Protein AF-X1P2R1-F1 (afdb_monomer_lite)

Foldseek 3Di:
DPDPPQQEAEDQPLLDDDDDDDDDDDPVVLVPDDPVVNVVCVVVVVVCVVVVVVVVVVVVVVVVVVCVVVVHYYHYDDPVRNVVSCVVCVCVLVVQCVVQVVVVHRSVVVSVVVVVVCVVPVD

pLDDT: mean 90.47, std 11.21, range [38.09, 98.56]

Structure (mmCIF, N/CA/C/O backbone):
data_AF-X1P2R1-F1
#
_entry.id   AF-X1P2R1-F1
#
loop_
_atom_site.group_PDB
_atom_site.id
_atom_site.type_symbol
_atom_site.label_atom_id
_atom_site.label_alt_id
_atom_site.label_comp_id
_atom_site.label_asym_id
_atom_site.label_entity_id
_atom_site.label_seq_id
_atom_site.pdbx_PDB_ins_code
_atom_site.Cartn_x
_atom_site.Cartn_y
_atom_site.Cartn_z
_atom_site.occupancy
_atom_site.B_iso_or_equiv
_atom_site.auth_seq_id
_atom_site.auth_comp_id
_atom_site.auth_asym_id
_atom_site.auth_atom_id
_atom_site.pdbx_PDB_model_num
ATOM 1 N N . MET A 1 1 ? -16.220 -27.074 29.303 1.00 38.09 1 MET A N 1
ATOM 2 C CA . MET A 1 1 ? -16.806 -26.327 28.172 1.00 38.09 1 MET A CA 1
ATOM 3 C C . MET A 1 1 ? -15.949 -25.095 27.956 1.00 38.09 1 MET A C 1
ATOM 5 O O . MET A 1 1 ? -16.052 -24.158 28.735 1.00 38.09 1 MET A O 1
ATOM 9 N N . GLY A 1 2 ? -15.012 -25.144 27.005 1.00 45.47 2 GLY A N 1
ATOM 10 C CA . GLY A 1 2 ? -14.298 -23.936 26.589 1.00 45.47 2 GLY A CA 1
ATOM 11 C C . GLY A 1 2 ? -15.300 -23.012 25.909 1.00 45.47 2 GLY A C 1
ATOM 12 O O . GLY A 1 2 ? -16.140 -23.507 25.157 1.00 45.47 2 GLY A O 1
ATOM 13 N N . ARG A 1 3 ? -15.266 -21.711 26.215 1.00 52.72 3 ARG A N 1
ATOM 14 C CA . ARG A 1 3 ? -16.037 -20.720 25.454 1.00 52.72 3 ARG A CA 1
ATOM 15 C C . ARG A 1 3 ? -15.769 -20.976 23.963 1.00 52.72 3 ARG A C 1
ATOM 17 O O . ARG A 1 3 ? -14.593 -21.156 23.630 1.00 52.72 3 ARG A O 1
ATOM 24 N N . PRO A 1 4 ? -16.791 -21.070 23.092 1.00 53.88 4 PRO A N 1
ATOM 25 C CA . PRO A 1 4 ? -16.530 -21.048 21.659 1.00 53.88 4 PRO A CA 1
ATOM 26 C C . PRO A 1 4 ? -15.667 -19.811 21.413 1.00 53.88 4 PRO A C 1
ATOM 28 O O . PRO A 1 4 ? -15.992 -18.742 21.920 1.00 53.88 4 PRO A O 1
ATOM 31 N N . ALA A 1 5 ? -14.499 -19.984 20.792 1.00 58.47 5 ALA A N 1
ATOM 32 C CA . ALA A 1 5 ? -13.627 -18.857 20.504 1.00 58.47 5 ALA A CA 1
ATOM 33 C C . ALA A 1 5 ? -14.436 -17.879 19.649 1.00 58.47 5 ALA A C 1
ATOM 35 O O . ALA A 1 5 ? -14.743 -18.190 18.500 1.00 58.47 5 ALA A O 1
ATOM 36 N N . GLU A 1 6 ? -14.851 -16.763 20.240 1.00 57.41 6 GLU A N 1
ATOM 37 C CA . GLU A 1 6 ? -15.492 -15.661 19.536 1.00 57.41 6 GLU A CA 1
ATOM 38 C C . GLU A 1 6 ? -14.466 -15.175 18.506 1.00 57.41 6 GLU A C 1
ATOM 40 O O . GLU A 1 6 ? -13.410 -14.641 18.852 1.00 57.41 6 GLU A O 1
ATOM 45 N N . ARG A 1 7 ? -14.704 -15.494 17.231 1.00 83.19 7 ARG A N 1
ATOM 46 C CA . ARG A 1 7 ? -13.813 -15.140 16.123 1.00 83.19 7 ARG A CA 1
ATOM 47 C C . ARG A 1 7 ? -14.128 -13.707 15.726 1.00 83.19 7 ARG A C 1
ATOM 49 O O . ARG A 1 7 ? -14.939 -13.458 14.839 1.00 83.19 7 ARG A O 1
ATOM 56 N N . ILE A 1 8 ? -13.518 -12.787 16.458 1.00 87.75 8 ILE A N 1
ATOM 57 C CA . ILE A 1 8 ? -13.700 -11.347 16.310 1.00 87.75 8 ILE A CA 1
ATOM 58 C C . ILE A 1 8 ? -12.527 -10.784 15.512 1.00 87.75 8 ILE A C 1
ATOM 60 O O . ILE A 1 8 ? -11.370 -11.103 15.786 1.00 87.75 8 ILE A O 1
ATOM 64 N N . THR A 1 9 ? -12.822 -9.929 14.538 1.00 90.62 9 THR A N 1
ATOM 65 C CA . THR A 1 9 ? -11.831 -9.102 13.840 1.00 90.62 9 THR A CA 1
ATOM 66 C C . THR A 1 9 ? -12.151 -7.634 14.088 1.00 90.62 9 THR A C 1
ATOM 68 O O . THR A 1 9 ? -13.291 -7.212 13.920 1.00 90.62 9 THR A O 1
ATOM 71 N N . THR A 1 10 ? -11.156 -6.848 14.490 1.00 91.38 10 THR A N 1
ATOM 72 C CA . THR A 1 10 ? -11.314 -5.395 14.607 1.00 91.38 10 THR A CA 1
ATOM 73 C C . THR A 1 10 ? -11.024 -4.757 13.262 1.00 91.38 10 THR A C 1
ATOM 75 O O . THR A 1 10 ? -9.945 -4.955 12.707 1.00 91.38 10 THR A O 1
ATOM 78 N N . ASN A 1 11 ? -11.970 -3.978 12.754 1.00 90.25 11 ASN A N 1
ATOM 79 C CA . ASN A 1 11 ? -11.759 -3.170 11.573 1.00 90.25 11 ASN A CA 1
ATOM 80 C C . ASN A 1 11 ? -11.034 -1.869 11.950 1.00 90.25 11 ASN A C 1
ATOM 82 O O . ASN A 1 11 ? -11.579 -1.047 12.687 1.00 90.25 11 ASN A O 1
ATOM 86 N N . CYS A 1 12 ? -9.797 -1.704 11.480 1.00 89.88 12 CYS A N 1
ATOM 87 C CA . CYS A 1 12 ? -8.899 -0.622 11.888 1.00 89.88 12 CYS A CA 1
ATOM 88 C C . CYS A 1 12 ? -8.264 0.141 10.715 1.00 89.88 12 CYS A C 1
ATOM 90 O O . CYS A 1 12 ? -7.122 0.593 10.823 1.00 89.88 12 CYS A O 1
ATOM 92 N N . TYR A 1 13 ? -8.995 0.322 9.607 1.00 84.56 13 TYR A N 1
ATOM 93 C CA . TYR A 1 13 ? -8.519 1.050 8.417 1.00 84.56 13 TYR A CA 1
ATOM 94 C C . TYR A 1 13 ? -7.865 2.413 8.724 1.00 84.56 13 TYR A C 1
ATOM 96 O O . TYR A 1 13 ? -6.979 2.841 7.995 1.00 84.56 13 TYR A O 1
ATOM 104 N N . GLN A 1 14 ? -8.243 3.074 9.823 1.00 82.06 14 GLN A N 1
ATOM 105 C CA . GLN A 1 14 ? -7.715 4.376 10.250 1.00 82.06 14 GLN A CA 1
ATOM 106 C C . GLN A 1 14 ? -6.226 4.358 10.630 1.00 82.06 14 GLN A C 1
ATOM 108 O O . GLN A 1 14 ? -5.589 5.407 10.617 1.00 82.06 14 GLN A O 1
ATOM 113 N N . ILE A 1 15 ? -5.681 3.193 10.991 1.00 85.75 15 ILE A N 1
ATOM 114 C CA . ILE A 1 15 ? -4.262 3.009 11.339 1.00 85.75 15 ILE A CA 1
ATOM 115 C C . ILE A 1 15 ? -3.577 1.969 10.443 1.00 85.75 15 ILE A C 1
ATOM 117 O O . ILE A 1 15 ? -2.526 1.430 10.794 1.00 85.75 15 ILE A O 1
ATOM 121 N N . GLY A 1 16 ? -4.214 1.626 9.320 1.00 71.62 16 GLY A N 1
ATOM 122 C CA . GLY A 1 16 ? -3.733 0.602 8.405 1.00 71.62 16 GLY A CA 1
ATOM 123 C C . GLY A 1 16 ? -2.368 0.950 7.815 1.00 71.62 16 GLY A C 1
ATOM 124 O O . GLY A 1 16 ? -2.039 2.113 7.583 1.00 71.62 16 GLY A O 1
ATOM 125 N N . TYR A 1 17 ? -1.572 -0.080 7.544 1.00 70.00 17 TYR A N 1
ATOM 126 C CA . TYR A 1 17 ? -0.346 0.068 6.772 1.00 70.00 17 TYR A CA 1
ATOM 127 C C . TYR A 1 17 ? -0.679 0.019 5.279 1.00 70.00 17 TYR A C 1
ATOM 129 O O . TYR A 1 17 ? -1.529 -0.756 4.843 1.00 70.00 17 TYR A O 1
ATOM 137 N N . THR A 1 18 ? 0.018 0.821 4.479 1.00 69.81 18 THR A N 1
ATOM 138 C CA . THR A 1 18 ? 0.041 0.645 3.024 1.00 69.81 18 THR A CA 1
ATOM 139 C C . THR A 1 18 ? 1.214 -0.263 2.670 1.00 69.81 18 THR A C 1
ATOM 141 O O . THR A 1 18 ? 2.327 -0.047 3.145 1.00 69.81 18 THR A O 1
ATOM 144 N N . THR A 1 19 ? 0.984 -1.280 1.840 1.00 76.12 19 THR A N 1
ATOM 145 C CA . THR A 1 19 ? 2.060 -2.079 1.236 1.00 76.12 19 THR A CA 1
ATOM 146 C C . THR A 1 19 ? 2.096 -1.834 -0.255 1.00 76.12 19 THR A C 1
ATOM 148 O O . THR A 1 19 ? 1.086 -1.988 -0.934 1.00 76.12 19 THR A O 1
ATOM 151 N N . ALA A 1 20 ? 3.276 -1.486 -0.764 1.00 82.56 20 ALA A N 1
ATOM 152 C CA . ALA A 1 20 ? 3.510 -1.410 -2.194 1.00 82.56 20 ALA A CA 1
ATOM 153 C C . ALA A 1 20 ? 3.711 -2.822 -2.755 1.00 82.56 20 ALA A C 1
ATOM 155 O O . ALA A 1 20 ? 4.634 -3.537 -2.355 1.00 82.56 20 ALA A O 1
ATOM 156 N N . MET A 1 21 ? 2.858 -3.211 -3.698 1.00 86.38 21 MET A N 1
ATOM 157 C CA . MET A 1 21 ? 3.071 -4.385 -4.538 1.00 86.38 21 MET A CA 1
ATOM 158 C C . MET A 1 21 ? 3.486 -3.928 -5.929 1.00 86.38 21 MET A C 1
ATOM 160 O O . MET A 1 21 ? 3.032 -2.895 -6.413 1.00 86.38 21 MET A O 1
ATOM 164 N N . TRP A 1 22 ? 4.365 -4.691 -6.566 1.00 88.31 22 TRP A N 1
ATOM 165 C CA . TRP A 1 22 ? 4.844 -4.389 -7.906 1.00 88.31 22 TRP A CA 1
ATOM 166 C C . TRP A 1 22 ? 4.869 -5.659 -8.746 1.00 88.31 22 TRP A C 1
ATOM 168 O O . TRP A 1 22 ? 5.185 -6.746 -8.260 1.00 88.31 22 TRP A O 1
ATOM 178 N N . VAL A 1 23 ? 4.548 -5.497 -10.025 1.00 90.69 23 VAL A N 1
ATOM 179 C CA . VAL A 1 23 ? 4.753 -6.512 -11.054 1.00 90.69 23 VAL A CA 1
ATOM 180 C C . VAL A 1 23 ? 5.907 -6.018 -11.906 1.00 90.69 23 VAL A C 1
ATOM 182 O O . VAL A 1 23 ? 5.854 -4.913 -12.438 1.00 90.69 23 VAL A O 1
ATOM 185 N N . GLY A 1 24 ? 6.974 -6.803 -12.006 1.00 93.19 24 GLY A N 1
ATOM 186 C CA . GLY A 1 24 ? 8.141 -6.413 -12.785 1.00 93.19 24 GLY A CA 1
ATOM 187 C C . GLY A 1 24 ? 8.694 -7.547 -13.625 1.00 93.19 24 GLY A C 1
ATOM 188 O O . GLY A 1 24 ? 8.441 -8.727 -13.383 1.00 93.19 24 GLY A O 1
ATOM 189 N N . ILE A 1 25 ? 9.468 -7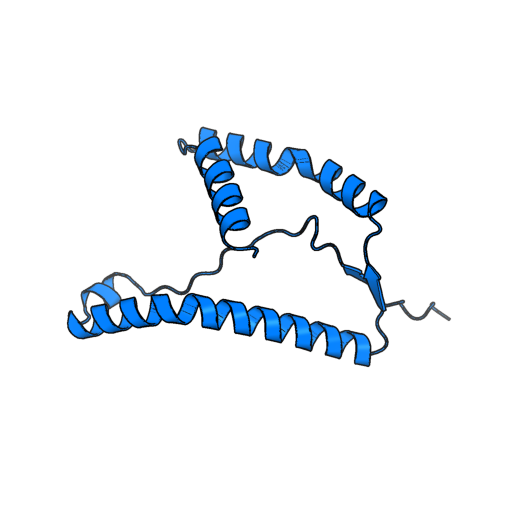.154 -14.629 1.00 96.00 25 ILE A N 1
ATOM 190 C CA . ILE A 1 25 ? 10.143 -8.038 -15.570 1.00 96.00 25 ILE A CA 1
ATOM 191 C C . ILE A 1 25 ? 11.655 -7.975 -15.336 1.00 96.00 25 ILE A C 1
ATOM 193 O O . ILE A 1 25 ? 12.202 -6.946 -14.944 1.00 96.00 25 ILE A O 1
ATOM 197 N N . ASN A 1 26 ? 12.350 -9.088 -15.569 1.00 97.94 26 ASN A N 1
ATOM 198 C CA . ASN A 1 26 ? 13.810 -9.099 -15.567 1.00 97.94 26 ASN A CA 1
ATOM 199 C C . ASN A 1 26 ? 14.363 -8.152 -16.654 1.00 97.94 26 ASN A C 1
ATOM 201 O O . ASN A 1 26 ? 13.884 -8.175 -17.788 1.00 97.94 26 ASN A O 1
ATOM 205 N N . LEU A 1 27 ? 15.391 -7.367 -16.315 1.00 97.44 27 LEU A N 1
ATOM 206 C CA . LEU A 1 27 ? 15.925 -6.324 -17.196 1.00 97.44 27 LEU A CA 1
ATOM 207 C C . LEU A 1 27 ? 16.552 -6.880 -18.483 1.00 97.44 27 LEU A C 1
ATOM 209 O O . LEU A 1 27 ? 16.240 -6.403 -19.565 1.00 97.44 27 LEU A O 1
ATOM 213 N N . GLU A 1 28 ? 17.357 -7.942 -18.401 1.00 98.44 28 GLU A N 1
ATOM 214 C CA . GLU A 1 28 ? 17.935 -8.565 -19.604 1.00 98.44 28 GLU A CA 1
ATOM 215 C C . GLU A 1 28 ? 16.835 -9.093 -20.527 1.00 98.44 28 GLU A C 1
ATOM 217 O O . GLU A 1 28 ? 16.918 -8.999 -21.755 1.00 98.44 28 GLU A O 1
ATOM 222 N N . LYS A 1 29 ? 15.763 -9.635 -19.933 1.00 98.19 29 LYS A N 1
ATOM 223 C CA . LYS A 1 29 ? 14.621 -10.089 -20.711 1.00 98.19 29 LYS A CA 1
ATOM 224 C C . LYS A 1 29 ? 13.912 -8.921 -21.382 1.00 98.19 29 LYS A C 1
ATOM 226 O O . LYS A 1 29 ? 13.595 -9.057 -22.561 1.00 98.19 29 LYS A O 1
ATOM 231 N N . TRP A 1 30 ? 13.691 -7.820 -20.672 1.00 97.94 30 TRP A N 1
ATOM 232 C CA . TRP A 1 30 ? 13.111 -6.594 -21.215 1.00 97.94 30 TRP A CA 1
ATOM 233 C C . TRP A 1 30 ? 13.912 -6.054 -22.402 1.00 97.94 30 TRP A C 1
ATOM 235 O O . TRP A 1 30 ? 13.351 -5.844 -23.478 1.00 97.94 30 TRP A O 1
ATOM 245 N N . ASP A 1 31 ? 15.229 -5.939 -22.244 1.00 98.25 31 ASP A N 1
ATOM 246 C CA . ASP A 1 31 ? 16.135 -5.418 -23.272 1.00 98.25 31 ASP A CA 1
ATOM 247 C C . ASP A 1 31 ? 16.208 -6.329 -24.509 1.00 98.25 31 ASP A C 1
ATOM 249 O O . ASP A 1 31 ? 16.501 -5.870 -25.612 1.00 98.25 31 ASP A O 1
ATOM 253 N N . SER A 1 32 ? 15.900 -7.623 -24.353 1.00 98.19 32 SER A N 1
ATOM 254 C CA . SER A 1 32 ? 15.801 -8.571 -25.472 1.00 98.19 32 SER A CA 1
ATOM 255 C C . SER A 1 32 ? 14.518 -8.436 -26.303 1.00 98.19 32 SER A C 1
ATOM 257 O O . SER A 1 32 ? 14.420 -9.053 -27.367 1.00 98.19 32 SER A O 1
ATOM 259 N N . LEU A 1 33 ? 13.508 -7.710 -25.811 1.00 98.25 33 LEU A N 1
ATOM 260 C CA . LEU A 1 33 ? 12.225 -7.570 -26.495 1.00 98.25 33 LEU A CA 1
ATOM 261 C C . LEU A 1 33 ? 12.311 -6.530 -27.624 1.00 98.25 33 LEU A C 1
ATOM 263 O O . LEU A 1 33 ? 12.937 -5.484 -27.455 1.00 98.25 33 LEU A O 1
ATOM 267 N N . PRO A 1 34 ? 11.643 -6.775 -28.764 1.00 98.56 34 PRO A N 1
ATOM 268 C CA . PRO A 1 34 ? 11.415 -5.748 -29.773 1.00 98.56 34 PRO A CA 1
ATOM 269 C C . PRO A 1 34 ? 10.722 -4.502 -29.196 1.00 98.56 34 PRO A C 1
ATOM 271 O O . PRO A 1 34 ? 9.941 -4.597 -28.247 1.00 98.56 34 PRO A O 1
ATOM 274 N N . LYS A 1 35 ? 10.997 -3.331 -29.783 1.00 98.25 35 LYS A N 1
ATOM 275 C CA . LYS A 1 35 ? 10.500 -2.037 -29.284 1.00 98.25 35 LYS A CA 1
ATOM 276 C C . LYS A 1 35 ? 8.971 -1.961 -29.240 1.00 98.25 35 LYS A C 1
ATOM 278 O O . LYS A 1 35 ? 8.420 -1.488 -28.258 1.00 98.25 35 LYS A O 1
ATOM 283 N N . ASP A 1 36 ? 8.299 -2.485 -30.257 1.00 98.31 36 ASP A N 1
ATOM 284 C CA . ASP A 1 36 ? 6.838 -2.584 -30.309 1.00 98.31 36 ASP A CA 1
ATOM 285 C C . ASP A 1 36 ? 6.268 -3.408 -29.144 1.00 98.31 36 ASP A C 1
ATOM 287 O O . ASP A 1 36 ? 5.253 -3.040 -28.561 1.00 98.31 36 ASP A O 1
ATOM 291 N N . ILE A 1 37 ? 6.951 -4.480 -28.739 1.00 98.31 37 ILE A N 1
ATOM 292 C CA . ILE A 1 37 ? 6.544 -5.287 -27.583 1.00 98.31 37 ILE A CA 1
ATOM 293 C C . ILE A 1 37 ? 6.797 -4.550 -26.261 1.00 98.31 37 ILE A C 1
ATOM 295 O O . ILE A 1 37 ? 5.965 -4.623 -25.359 1.00 98.31 37 ILE A O 1
ATOM 299 N N . GLN A 1 38 ? 7.916 -3.831 -26.133 1.00 98.19 38 GLN A N 1
ATOM 300 C CA . GLN A 1 38 ? 8.170 -2.976 -24.965 1.00 98.19 38 GLN A CA 1
ATOM 301 C C . GLN A 1 38 ? 7.102 -1.880 -24.822 1.00 98.19 38 GLN A C 1
ATOM 303 O O . GLN A 1 38 ? 6.639 -1.603 -23.715 1.00 98.19 38 GLN A O 1
ATOM 308 N N . ASP A 1 39 ? 6.686 -1.283 -25.939 1.00 97.75 39 ASP A N 1
ATOM 309 C CA . ASP A 1 39 ? 5.651 -0.250 -25.955 1.00 97.75 39 ASP A CA 1
ATOM 310 C C . ASP A 1 39 ? 4.302 -0.825 -25.504 1.00 97.75 39 ASP A C 1
ATOM 312 O O . ASP A 1 39 ? 3.691 -0.270 -24.594 1.00 97.75 39 ASP A O 1
ATOM 316 N N . ILE A 1 40 ? 3.912 -2.001 -26.016 1.00 97.50 40 ILE A N 1
ATOM 317 C CA . ILE A 1 40 ? 2.700 -2.711 -25.568 1.00 97.50 40 ILE A CA 1
ATOM 318 C C . ILE A 1 40 ? 2.749 -3.008 -24.066 1.00 97.50 40 ILE A C 1
ATOM 320 O O . ILE A 1 40 ? 1.769 -2.788 -23.364 1.00 97.50 40 ILE A O 1
ATOM 324 N N . PHE A 1 41 ? 3.872 -3.510 -23.544 1.00 96.75 41 PHE A N 1
ATOM 325 C CA . PHE A 1 41 ? 3.979 -3.776 -22.108 1.00 96.75 41 PHE A CA 1
ATOM 326 C C . PHE A 1 41 ? 3.845 -2.508 -21.273 1.00 96.75 41 PHE A C 1
ATOM 328 O O . PHE A 1 41 ? 3.222 -2.562 -20.217 1.00 96.75 41 PHE A O 1
ATOM 335 N N . THR A 1 42 ? 4.424 -1.394 -21.720 1.00 95.25 42 THR A N 1
ATOM 336 C CA . THR A 1 42 ? 4.326 -0.112 -21.010 1.00 95.25 42 THR A CA 1
ATOM 337 C C . THR A 1 42 ? 2.884 0.384 -20.986 1.00 95.25 42 THR A C 1
ATOM 339 O O . THR A 1 42 ? 2.362 0.644 -19.907 1.00 95.25 42 THR A O 1
ATOM 342 N N . GLU A 1 43 ? 2.225 0.422 -22.147 1.00 95.75 43 GLU A N 1
ATOM 343 C CA . GLU A 1 43 ? 0.828 0.857 -22.289 1.00 95.75 43 GLU A CA 1
ATOM 344 C C . GLU A 1 43 ? -0.109 0.004 -21.426 1.00 95.75 43 GLU A C 1
ATOM 346 O O . GLU A 1 43 ? -0.856 0.517 -20.596 1.00 95.75 43 GLU A O 1
ATOM 351 N N . VAL A 1 44 ? 0.006 -1.321 -21.531 1.00 94.81 44 VAL A N 1
ATOM 352 C CA . VAL A 1 44 ? -0.816 -2.245 -20.743 1.00 94.81 44 VAL A CA 1
ATOM 353 C C . VAL A 1 44 ? -0.495 -2.130 -19.249 1.00 94.81 44 VAL A C 1
ATOM 355 O O . VAL A 1 44 ? -1.397 -2.216 -18.424 1.00 94.81 44 VAL A O 1
ATOM 358 N N . SER A 1 45 ? 0.760 -1.906 -18.855 1.00 94.88 45 SER A N 1
ATOM 359 C CA . SER A 1 45 ? 1.094 -1.749 -17.431 1.00 94.88 45 SER A CA 1
ATOM 360 C C . SER A 1 45 ? 0.411 -0.531 -16.805 1.00 94.88 45 SER A C 1
ATOM 362 O O . SER A 1 45 ? 0.006 -0.616 -15.648 1.00 94.88 45 SER A O 1
ATOM 364 N N . GLU A 1 46 ? 0.249 0.566 -17.552 1.00 92.25 46 GLU A N 1
ATOM 365 C CA . GLU A 1 46 ? -0.479 1.756 -17.092 1.00 92.25 46 GLU A CA 1
ATOM 366 C C . GLU A 1 46 ? -1.971 1.460 -16.894 1.00 92.25 46 GLU A C 1
ATOM 368 O O . GLU A 1 46 ? -2.516 1.747 -15.828 1.00 92.25 46 GLU A O 1
ATOM 373 N N . GLU A 1 47 ? -2.620 0.813 -17.869 1.00 92.31 47 GLU A N 1
ATOM 374 C CA . GLU A 1 47 ? -4.040 0.434 -17.777 1.00 92.31 47 GLU A CA 1
ATOM 375 C C . GLU A 1 47 ? -4.326 -0.506 -16.599 1.00 92.31 47 GLU A C 1
ATOM 377 O O . GLU A 1 47 ? -5.384 -0.455 -15.967 1.00 92.31 47 GLU A O 1
ATOM 382 N N . TRP A 1 48 ? -3.382 -1.395 -16.296 1.00 93.25 48 TRP A N 1
ATOM 383 C CA . TRP A 1 48 ? -3.581 -2.428 -15.290 1.00 93.25 48 TRP A CA 1
ATOM 384 C C . TRP A 1 48 ? -3.445 -1.932 -13.851 1.00 93.25 48 TRP A C 1
ATOM 386 O O . TRP A 1 48 ? -3.788 -2.693 -12.946 1.00 93.25 48 TRP A O 1
ATOM 396 N N . ILE A 1 49 ? -3.007 -0.694 -13.603 1.00 89.31 49 ILE A N 1
ATOM 397 C CA . ILE A 1 49 ? -2.974 -0.120 -12.245 1.00 89.31 49 ILE A CA 1
ATOM 398 C C . ILE A 1 49 ? -4.382 -0.152 -11.630 1.00 89.31 49 ILE A C 1
ATOM 400 O O . ILE A 1 49 ? -4.580 -0.746 -10.566 1.00 89.31 49 ILE A O 1
ATOM 404 N N . ASP A 1 50 ? -5.373 0.384 -12.344 1.00 89.38 50 ASP A N 1
ATOM 405 C CA . ASP A 1 50 ? -6.762 0.448 -11.875 1.00 89.38 50 ASP A CA 1
ATOM 406 C C . ASP A 1 50 ? -7.407 -0.941 -11.796 1.00 89.38 50 ASP A C 1
ATOM 408 O O . ASP A 1 50 ? -8.196 -1.228 -10.894 1.00 89.38 50 ASP A O 1
ATOM 412 N N . VAL A 1 51 ? -7.042 -1.838 -12.718 1.00 92.38 51 VAL A N 1
ATOM 413 C CA . VAL A 1 51 ? -7.532 -3.223 -12.718 1.00 92.38 51 VAL A CA 1
ATOM 414 C C . VAL A 1 51 ? -7.067 -3.955 -11.461 1.00 92.38 51 VAL A C 1
ATOM 416 O O . VAL A 1 51 ? -7.882 -4.595 -10.797 1.00 92.38 51 VAL A O 1
ATOM 419 N N . HIS A 1 52 ? -5.782 -3.853 -11.105 1.00 92.25 52 HIS A N 1
ATOM 420 C CA . HIS A 1 52 ? -5.262 -4.485 -9.893 1.00 92.25 52 HIS A CA 1
ATOM 421 C C . HIS A 1 52 ? -5.898 -3.894 -8.634 1.00 92.25 52 HIS A C 1
ATOM 423 O O . HIS A 1 52 ? -6.302 -4.667 -7.767 1.00 92.25 52 HIS A O 1
ATOM 429 N N . ALA A 1 53 ? -6.031 -2.564 -8.555 1.00 88.56 53 ALA A N 1
ATOM 430 C CA . ALA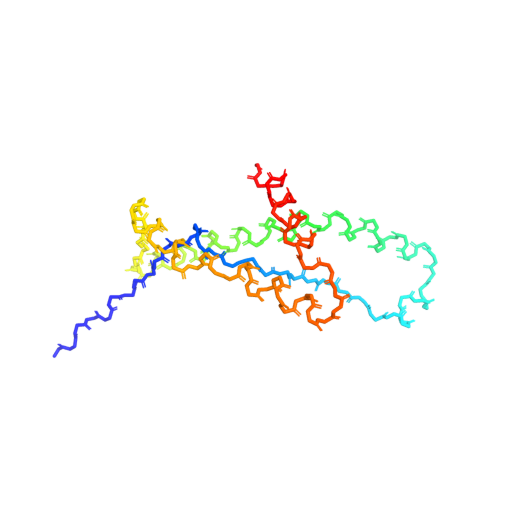 A 1 53 ? -6.677 -1.896 -7.426 1.00 88.56 53 ALA A CA 1
ATOM 431 C C . ALA A 1 53 ? -8.109 -2.413 -7.225 1.00 88.56 53 ALA A C 1
ATOM 433 O O . ALA A 1 53 ? -8.448 -2.919 -6.156 1.00 88.56 53 ALA A O 1
ATOM 434 N N . LYS A 1 54 ? -8.909 -2.420 -8.298 1.00 92.31 54 LYS A N 1
ATOM 435 C CA . LYS A 1 54 ? -10.287 -2.914 -8.255 1.00 92.31 54 LYS A CA 1
ATOM 436 C C . LYS A 1 54 ? -10.381 -4.384 -7.842 1.00 92.31 54 LYS A C 1
ATOM 438 O O . LYS A 1 54 ? -11.253 -4.745 -7.058 1.00 92.31 54 LYS A O 1
ATOM 443 N N . VAL A 1 55 ? -9.523 -5.245 -8.390 1.00 94.06 55 VAL A N 1
ATOM 444 C CA . VAL A 1 55 ? -9.535 -6.676 -8.052 1.00 94.06 55 VAL A CA 1
ATOM 445 C C . VAL A 1 55 ? -9.190 -6.894 -6.576 1.00 94.06 55 VAL A C 1
ATOM 447 O O . VAL A 1 55 ? -9.758 -7.795 -5.958 1.00 94.06 55 VAL A O 1
ATOM 450 N N . TRP A 1 56 ? -8.309 -6.071 -6.001 1.00 92.38 56 TRP A N 1
ATOM 451 C CA . TRP A 1 56 ? -8.011 -6.095 -4.568 1.00 92.38 56 TRP A CA 1
ATOM 452 C C . TRP A 1 56 ? -9.225 -5.704 -3.723 1.00 92.38 56 TRP A C 1
ATOM 454 O O . TRP A 1 5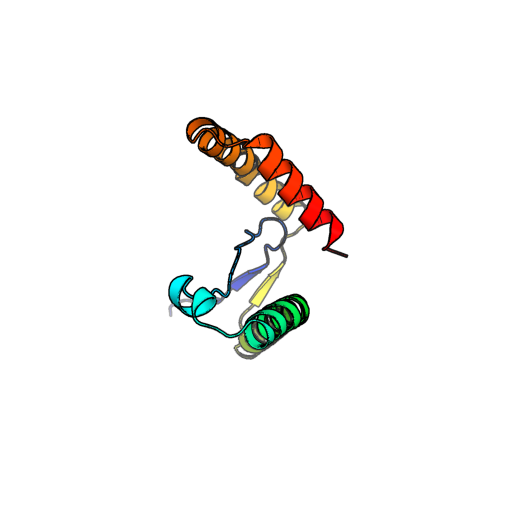6 ? -9.601 -6.457 -2.826 1.00 92.38 56 TRP A O 1
ATOM 464 N N . ASP A 1 57 ? -9.883 -4.593 -4.060 1.00 91.69 57 ASP A N 1
ATOM 465 C CA . ASP A 1 57 ? -11.075 -4.122 -3.345 1.00 91.69 57 ASP A CA 1
ATOM 466 C C . ASP A 1 57 ? -12.220 -5.146 -3.407 1.00 91.69 57 ASP A C 1
ATOM 468 O O . ASP A 1 57 ? -12.865 -5.450 -2.398 1.00 91.69 57 ASP A O 1
ATOM 472 N N . ASP A 1 58 ? -12.452 -5.731 -4.587 1.00 95.94 58 ASP A N 1
ATOM 473 C CA . ASP A 1 58 ? -13.471 -6.763 -4.787 1.00 95.94 58 ASP A CA 1
ATOM 474 C C . ASP A 1 58 ? -13.151 -8.028 -3.960 1.00 95.94 58 ASP A C 1
ATOM 476 O O . ASP A 1 58 ? -14.055 -8.659 -3.400 1.00 95.94 58 ASP A O 1
ATOM 480 N N . ALA A 1 59 ? -11.870 -8.401 -3.850 1.00 95.12 59 ALA A N 1
ATOM 481 C CA . ALA A 1 59 ? -11.433 -9.539 -3.046 1.00 95.12 59 ALA A CA 1
ATOM 482 C C . ALA A 1 59 ? -11.603 -9.288 -1.539 1.00 95.12 59 ALA A C 1
ATOM 484 O O . ALA A 1 59 ? -12.071 -10.183 -0.829 1.00 95.12 59 ALA A O 1
ATOM 485 N N . ASP A 1 60 ? -11.289 -8.083 -1.057 1.00 92.81 60 ASP A N 1
ATOM 486 C CA . ASP A 1 60 ? -11.515 -7.680 0.335 1.00 92.81 60 ASP A CA 1
ATOM 487 C C . ASP A 1 60 ? -13.011 -7.697 0.680 1.00 92.81 60 ASP A C 1
ATOM 489 O O . ASP A 1 60 ? -13.409 -8.249 1.713 1.00 92.81 60 ASP A O 1
ATOM 493 N N . ALA A 1 61 ? -13.864 -7.186 -0.215 1.00 95.31 61 ALA A N 1
ATOM 494 C CA . ALA A 1 61 ? -15.316 -7.236 -0.054 1.00 95.31 61 ALA A CA 1
ATOM 495 C C . ALA A 1 61 ? -15.835 -8.684 0.020 1.00 95.31 61 ALA A C 1
ATOM 497 O O . ALA A 1 61 ? -16.570 -9.034 0.949 1.00 95.31 61 ALA A O 1
ATOM 498 N N . ALA A 1 62 ? -15.397 -9.553 -0.896 1.00 97.31 62 ALA A N 1
ATOM 499 C CA . ALA A 1 62 ? -15.769 -10.967 -0.894 1.00 97.31 62 ALA A CA 1
ATOM 500 C C . ALA A 1 62 ? -15.269 -11.699 0.367 1.00 97.31 62 ALA A C 1
ATOM 502 O O . ALA A 1 62 ? -15.995 -12.500 0.962 1.00 97.31 62 ALA A O 1
ATOM 503 N N . GLY A 1 63 ? -14.047 -11.404 0.819 1.00 95.12 63 GLY A N 1
ATOM 504 C CA . GLY A 1 63 ? -13.489 -11.936 2.062 1.00 95.12 63 GLY A CA 1
ATOM 505 C C . GLY A 1 63 ? -14.300 -11.510 3.288 1.00 95.12 63 GLY A C 1
ATOM 506 O O . GLY A 1 63 ? -14.582 -12.331 4.170 1.00 95.12 63 GLY A O 1
ATOM 507 N N . ARG A 1 64 ? -14.746 -10.249 3.311 1.00 94.94 64 ARG A N 1
ATOM 508 C CA . ARG A 1 64 ? -15.623 -9.701 4.348 1.00 94.94 64 ARG A CA 1
ATOM 509 C C . ARG A 1 64 ? -16.980 -10.410 4.385 1.00 94.94 64 ARG A C 1
ATOM 511 O O . ARG A 1 64 ? -17.451 -10.783 5.459 1.00 94.94 64 ARG A O 1
ATOM 518 N N . GLU A 1 65 ? -17.613 -10.625 3.237 1.00 96.50 65 GLU A N 1
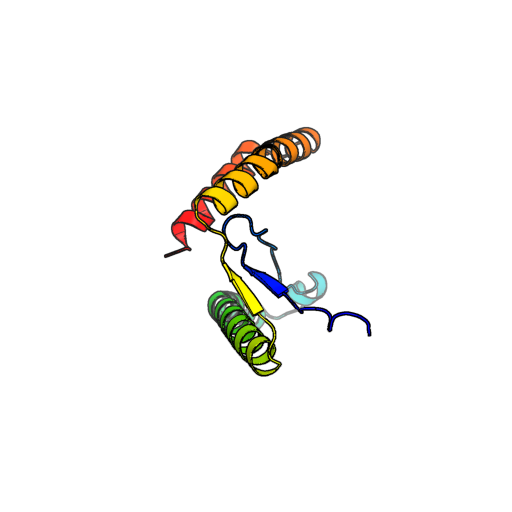ATOM 519 C CA . GLU A 1 65 ? -18.876 -11.372 3.156 1.00 96.50 65 GLU A CA 1
ATOM 520 C C . GLU A 1 65 ? -18.702 -12.823 3.610 1.00 96.50 65 GLU A C 1
ATOM 522 O O . GLU A 1 65 ? -19.499 -13.338 4.401 1.00 96.50 65 GLU A O 1
ATOM 527 N N . TYR A 1 66 ? -17.621 -13.468 3.172 1.00 95.38 66 TYR A N 1
ATOM 528 C CA . TYR A 1 66 ? -17.326 -14.845 3.536 1.00 95.38 66 TYR A CA 1
ATOM 529 C C . TYR A 1 66 ? -17.126 -15.005 5.046 1.00 95.38 66 TYR A C 1
ATOM 531 O O . TYR A 1 66 ? -17.752 -15.880 5.646 1.00 95.38 66 TYR A O 1
ATOM 539 N N . THR A 1 67 ? -16.328 -14.148 5.696 1.00 94.06 67 THR A N 1
ATOM 540 C CA . THR A 1 67 ? -16.113 -14.244 7.151 1.00 94.06 67 THR A CA 1
ATOM 541 C C . THR A 1 67 ? -17.413 -14.054 7.940 1.00 94.06 67 THR A C 1
ATOM 543 O O . THR A 1 67 ? -17.683 -14.821 8.866 1.00 94.06 67 THR A O 1
ATOM 546 N N . LEU A 1 68 ? -18.277 -13.121 7.525 1.00 93.81 68 LEU A N 1
ATOM 547 C CA . LEU A 1 68 ? -19.587 -12.915 8.151 1.00 93.81 68 LEU A CA 1
ATOM 548 C C . LEU A 1 68 ? -20.525 -14.110 7.941 1.00 93.81 68 LEU A C 1
ATO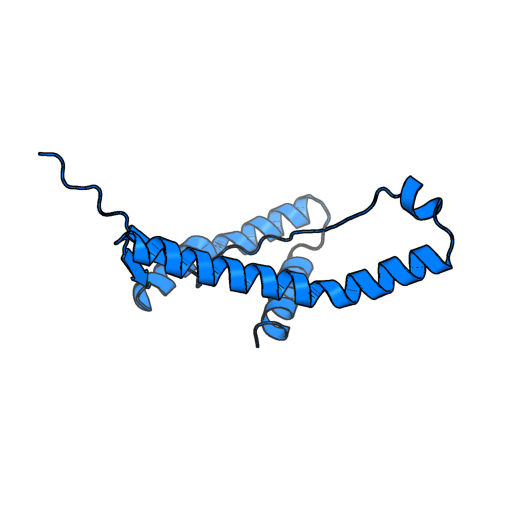M 550 O O . LEU A 1 68 ? -21.252 -14.485 8.860 1.00 93.81 68 LEU A O 1
ATOM 554 N N . SER A 1 69 ? -20.481 -14.758 6.772 1.00 94.81 69 SER A N 1
ATOM 555 C CA . SER A 1 69 ? -21.277 -15.965 6.496 1.00 94.81 69 SER A CA 1
ATOM 556 C C . SER A 1 69 ? -20.939 -17.139 7.427 1.00 94.81 69 SER A C 1
ATOM 558 O O . SER A 1 69 ? -21.784 -17.997 7.678 1.00 94.81 69 SER A O 1
ATOM 560 N N . LEU A 1 70 ? -19.722 -17.153 7.986 1.00 94.31 70 LEU A N 1
ATOM 561 C CA . LEU A 1 70 ? -19.272 -18.138 8.971 1.00 94.31 70 LEU A CA 1
ATOM 562 C C . LEU A 1 70 ? -19.724 -17.808 10.406 1.00 94.31 70 LEU A C 1
ATOM 564 O O . LEU A 1 70 ? -19.407 -18.561 11.327 1.00 94.31 70 LEU A O 1
ATOM 568 N N . GLY A 1 71 ? -20.450 -16.704 10.606 1.00 93.31 71 GLY A N 1
ATOM 569 C CA . GLY A 1 71 ? -20.881 -16.227 11.920 1.00 93.31 71 GLY A CA 1
ATOM 570 C C . GLY A 1 71 ? -19.782 -15.520 12.716 1.00 93.31 71 GLY A C 1
ATOM 571 O O . GLY A 1 71 ? -19.914 -15.391 13.931 1.00 93.31 71 GLY A O 1
ATOM 572 N N . ASN A 1 72 ? -18.697 -15.092 12.061 1.00 94.06 72 ASN A N 1
ATOM 573 C CA . ASN A 1 72 ? -17.678 -14.254 12.693 1.00 94.06 72 ASN A CA 1
ATOM 574 C C . ASN A 1 72 ? -18.182 -12.811 12.818 1.00 94.06 72 ASN A C 1
ATOM 576 O O . ASN A 1 72 ? -19.016 -12.363 12.030 1.00 94.06 72 ASN A O 1
ATOM 580 N N . GLU A 1 73 ? -17.627 -12.064 13.768 1.00 94.19 73 GLU A N 1
ATOM 581 C CA . GLU A 1 73 ? -17.976 -10.660 13.990 1.00 94.19 73 GLU A CA 1
ATOM 582 C C . GLU A 1 73 ? -16.843 -9.733 13.544 1.00 94.19 73 GLU A C 1
ATOM 584 O O . GLU A 1 73 ? -15.660 -10.007 13.770 1.00 94.19 73 GLU A O 1
ATOM 589 N N . ILE A 1 74 ? -17.221 -8.607 12.936 1.00 93.81 74 ILE A N 1
ATOM 590 C CA . ILE A 1 74 ? -16.314 -7.502 12.626 1.00 93.81 74 ILE A CA 1
ATOM 591 C C . ILE A 1 74 ? -16.716 -6.318 13.501 1.00 93.81 74 ILE A C 1
ATOM 593 O O . ILE A 1 74 ? -17.842 -5.830 13.398 1.00 93.81 74 ILE A O 1
ATOM 597 N N . ILE A 1 75 ? -15.806 -5.876 14.366 1.00 93.56 75 ILE A N 1
ATOM 598 C CA . ILE A 1 75 ? -16.024 -4.744 15.269 1.00 93.56 75 ILE A CA 1
ATOM 599 C C . ILE A 1 75 ? -15.363 -3.506 14.677 1.00 93.56 75 ILE A C 1
ATOM 601 O O . ILE A 1 75 ? -14.155 -3.486 14.457 1.00 93.56 75 ILE A O 1
ATOM 605 N N . GLU A 1 76 ? -16.152 -2.458 14.469 1.00 92.38 76 GLU A N 1
ATOM 606 C CA . GLU A 1 76 ? -15.656 -1.151 14.040 1.00 92.38 76 GLU A CA 1
ATOM 607 C C . GLU A 1 76 ? -15.026 -0.393 15.216 1.00 92.38 76 GLU A C 1
ATOM 609 O O . GLU A 1 76 ? -15.579 -0.364 16.322 1.00 92.38 76 GLU A O 1
ATOM 614 N N . LEU A 1 77 ? -13.886 0.263 14.985 1.00 91.94 77 LEU A N 1
ATOM 615 C CA . LEU A 1 77 ? -13.319 1.177 15.974 1.00 91.94 77 LEU A CA 1
ATOM 616 C C . LEU A 1 77 ? -14.235 2.391 16.164 1.00 91.94 77 LEU A C 1
ATOM 618 O O . LEU A 1 77 ? -14.595 3.085 15.212 1.00 91.94 77 LEU A O 1
ATOM 622 N N . SER A 1 78 ? -14.569 2.694 17.420 1.00 93.44 78 SER A N 1
ATOM 623 C CA . SER A 1 78 ? -15.183 3.985 17.741 1.00 93.44 78 SER A CA 1
ATOM 624 C C . SER A 1 78 ? -14.203 5.129 17.436 1.00 93.44 78 SER A C 1
ATOM 626 O O . SER A 1 78 ? -12.990 4.907 17.480 1.00 93.44 78 SER A O 1
ATOM 628 N N . PRO A 1 79 ? -14.676 6.368 17.213 1.00 91.56 79 PRO A N 1
ATOM 629 C CA . PRO A 1 79 ? -13.786 7.499 16.950 1.00 91.56 79 PRO A CA 1
ATOM 630 C C . PRO A 1 79 ? -12.702 7.694 18.021 1.00 91.56 79 PRO A C 1
ATOM 632 O O . PRO A 1 79 ? -11.546 7.915 17.685 1.00 91.56 79 PRO A O 1
ATOM 635 N N . GLY A 1 80 ? -13.049 7.545 19.306 1.00 95.25 80 GLY A N 1
ATOM 636 C CA . GLY A 1 80 ? -12.079 7.675 20.400 1.00 95.25 80 GLY A CA 1
ATOM 637 C C . GLY A 1 80 ? -11.042 6.548 20.429 1.00 95.25 80 GLY A C 1
ATOM 638 O O . GLY A 1 80 ? -9.873 6.791 20.716 1.00 95.25 80 GLY A O 1
ATOM 639 N N . GLU A 1 81 ? -11.449 5.324 20.084 1.00 94.50 81 GLU A N 1
ATOM 640 C CA . GLU A 1 81 ? -10.520 4.194 19.963 1.00 94.50 81 GLU A CA 1
ATOM 641 C C . GLU A 1 81 ? -9.589 4.369 18.761 1.00 94.50 81 GLU A C 1
ATOM 643 O O . GLU A 1 81 ? -8.386 4.161 18.896 1.00 94.50 81 GLU A O 1
ATOM 648 N N . ALA A 1 82 ? -10.123 4.813 17.619 1.00 92.06 82 ALA A N 1
ATOM 649 C CA . ALA A 1 82 ? -9.340 5.109 16.426 1.00 92.06 82 ALA A CA 1
ATOM 650 C C . ALA A 1 82 ? -8.289 6.198 16.694 1.00 92.06 82 ALA A C 1
ATOM 652 O O . ALA A 1 82 ? -7.127 6.004 16.348 1.00 92.06 82 ALA A O 1
ATOM 653 N N . SER A 1 83 ? -8.657 7.293 17.373 1.00 93.38 83 SER A N 1
ATOM 654 C CA . SER A 1 83 ? -7.702 8.338 17.772 1.00 93.38 83 SER A CA 1
ATOM 655 C C . SER A 1 83 ? -6.606 7.797 18.686 1.00 93.38 83 SER A C 1
ATOM 657 O O . SER A 1 83 ? -5.432 8.027 18.419 1.00 93.38 83 SER A O 1
ATOM 659 N N . ARG A 1 84 ? -6.957 7.006 19.710 1.00 95.44 84 ARG A N 1
ATOM 660 C CA . ARG A 1 84 ? -5.956 6.415 20.612 1.00 95.44 84 ARG A CA 1
ATOM 661 C C . ARG A 1 84 ? -4.984 5.494 19.871 1.00 95.44 84 ARG A C 1
ATOM 663 O O . ARG A 1 84 ? -3.807 5.430 20.212 1.00 95.44 84 ARG A O 1
ATOM 670 N N . TRP A 1 85 ? -5.477 4.739 18.892 1.00 94.56 85 TRP A N 1
ATOM 671 C CA . TRP A 1 85 ? -4.637 3.858 18.083 1.00 94.56 85 TRP A CA 1
ATOM 672 C C . TRP A 1 85 ? -3.748 4.658 17.124 1.00 94.56 85 TRP A C 1
ATOM 674 O O . TRP A 1 85 ? -2.592 4.289 16.946 1.00 94.56 85 TRP A O 1
ATOM 684 N N . ALA A 1 86 ? -4.252 5.756 16.551 1.00 91.50 86 ALA A N 1
ATOM 685 C CA . ALA A 1 86 ? -3.471 6.654 15.703 1.00 91.50 86 ALA A CA 1
ATOM 686 C C . ALA A 1 86 ? -2.329 7.321 16.488 1.00 91.50 86 ALA A C 1
ATOM 688 O O . ALA A 1 86 ? -1.184 7.263 16.049 1.00 91.50 86 ALA A O 1
ATOM 689 N N . GLU A 1 87 ? -2.614 7.844 17.685 1.00 93.50 87 GLU A N 1
ATOM 690 C CA . GLU A 1 87 ? -1.611 8.410 18.602 1.00 93.50 87 GLU A CA 1
ATOM 691 C C . GLU A 1 87 ? -0.498 7.399 18.924 1.00 93.50 87 GLU A C 1
ATOM 693 O O . GLU A 1 87 ? 0.684 7.739 18.957 1.00 93.50 87 GLU A O 1
ATOM 698 N N . ALA A 1 88 ? -0.853 6.121 19.104 1.00 94.00 88 ALA A N 1
ATOM 699 C CA . ALA A 1 88 ? 0.110 5.067 19.422 1.00 94.00 88 ALA A CA 1
ATOM 700 C C . ALA A 1 88 ? 1.124 4.785 18.296 1.00 94.00 88 ALA A C 1
ATOM 702 O O . ALA A 1 88 ? 2.172 4.197 18.566 1.00 94.00 88 ALA A O 1
ATOM 703 N N . VAL A 1 89 ? 0.832 5.190 17.056 1.00 92.31 89 VAL A N 1
ATOM 704 C CA . VAL A 1 89 ? 1.700 4.980 15.885 1.00 92.31 89 VAL A CA 1
ATOM 705 C C . VAL A 1 89 ? 2.302 6.278 15.331 1.00 92.31 89 VAL A C 1
ATOM 707 O O . VAL A 1 89 ? 3.016 6.238 14.330 1.00 92.31 89 VAL A O 1
ATOM 710 N N . GLU A 1 90 ? 2.086 7.425 15.987 1.00 90.50 90 GLU A N 1
ATOM 711 C CA . GLU A 1 90 ? 2.557 8.744 15.522 1.00 90.50 90 GLU A CA 1
ATOM 712 C C . GLU A 1 90 ? 4.077 8.845 15.349 1.00 90.50 90 GLU A C 1
ATOM 714 O O . GLU A 1 90 ? 4.553 9.644 14.543 1.00 90.50 90 GLU A O 1
ATOM 719 N N . ALA A 1 91 ? 4.850 8.032 16.074 1.00 93.75 91 ALA A N 1
ATOM 720 C CA . ALA A 1 91 ? 6.307 8.021 15.975 1.00 93.75 91 ALA A CA 1
ATOM 721 C C . ALA A 1 91 ? 6.828 7.350 14.689 1.00 93.75 91 ALA A C 1
ATOM 723 O O . ALA A 1 91 ? 7.931 7.673 14.244 1.00 93.75 91 ALA A O 1
ATOM 724 N N . LEU A 1 92 ? 6.047 6.459 14.058 1.00 92.75 92 LEU A N 1
ATOM 725 C CA . LEU A 1 92 ? 6.517 5.630 12.939 1.00 92.75 92 LEU A CA 1
ATOM 726 C C . LEU A 1 92 ? 7.030 6.440 11.734 1.00 92.75 92 LEU A C 1
ATOM 728 O O . LEU A 1 92 ? 8.092 6.095 11.213 1.00 92.75 92 LEU A O 1
ATOM 732 N N . PRO A 1 93 ? 6.362 7.525 11.281 1.00 92.06 93 PRO A N 1
ATOM 733 C CA . PRO A 1 93 ? 6.899 8.344 10.198 1.00 92.06 93 PRO A CA 1
ATOM 734 C C . PRO A 1 93 ? 8.254 8.968 10.549 1.00 92.06 93 PRO A C 1
ATOM 736 O O . PRO A 1 93 ? 9.144 8.986 9.707 1.00 92.06 93 PRO A O 1
ATOM 739 N N . GLY A 1 94 ? 8.432 9.435 11.791 1.00 95.75 94 GLY A N 1
ATOM 740 C CA . GLY A 1 94 ? 9.695 10.016 12.255 1.00 95.75 94 GLY A CA 1
ATOM 741 C C . GLY A 1 94 ? 10.828 8.990 12.320 1.00 95.75 94 GLY A C 1
ATOM 742 O O . GLY A 1 94 ? 11.948 9.278 11.903 1.00 95.75 94 GLY A O 1
ATOM 743 N N . GLU A 1 95 ? 10.532 7.772 12.779 1.00 96.06 95 GLU A N 1
ATOM 744 C CA . GLU A 1 95 ? 11.484 6.654 12.761 1.00 96.06 95 GLU A CA 1
ATOM 745 C C . GLU A 1 95 ? 11.895 6.280 11.330 1.00 96.06 95 GLU A C 1
ATOM 747 O O . GLU A 1 95 ? 13.078 6.058 11.062 1.00 96.06 95 GLU A O 1
ATOM 752 N N . TYR A 1 96 ? 10.942 6.270 10.393 1.00 95.12 96 TYR A N 1
ATOM 753 C CA . TYR A 1 96 ? 11.218 6.033 8.977 1.00 95.12 96 TYR A CA 1
ATOM 754 C C . TYR A 1 96 ? 12.091 7.137 8.365 1.00 95.12 96 TYR A C 1
ATOM 756 O O . TYR A 1 96 ? 13.067 6.825 7.683 1.00 95.12 96 TYR A O 1
ATOM 764 N N . ILE A 1 97 ? 11.790 8.413 8.640 1.00 97.81 97 ILE A N 1
ATOM 765 C CA . ILE A 1 97 ? 12.596 9.557 8.179 1.00 97.81 97 ILE A CA 1
ATOM 766 C C . ILE A 1 97 ? 14.040 9.412 8.662 1.00 97.81 97 ILE A C 1
ATOM 768 O O . ILE A 1 97 ? 14.960 9.430 7.848 1.00 97.81 97 ILE A O 1
ATOM 772 N N . ALA A 1 98 ? 14.241 9.159 9.958 1.00 98.12 98 ALA A N 1
ATOM 773 C CA . ALA A 1 98 ? 15.574 8.978 10.525 1.00 98.12 98 ALA A CA 1
ATOM 774 C C . ALA A 1 98 ? 16.335 7.804 9.879 1.00 98.12 98 ALA A C 1
ATOM 776 O O . ALA A 1 98 ? 17.540 7.902 9.636 1.00 98.12 98 ALA A O 1
ATOM 777 N N . ALA A 1 99 ? 15.644 6.699 9.576 1.00 97.88 99 ALA A N 1
ATOM 778 C CA . ALA A 1 99 ? 16.239 5.553 8.893 1.00 97.88 99 ALA A CA 1
ATOM 779 C C . ALA A 1 99 ? 16.652 5.877 7.444 1.00 97.88 99 ALA A C 1
ATOM 781 O O . ALA A 1 99 ? 17.717 5.441 7.003 1.00 97.88 99 ALA A O 1
ATOM 782 N N . MET A 1 100 ? 15.840 6.644 6.711 1.00 98.00 100 MET A N 1
ATOM 783 C CA . MET A 1 100 ? 16.151 7.075 5.343 1.00 98.00 100 MET A CA 1
ATOM 784 C C . MET A 1 100 ? 17.305 8.078 5.310 1.00 98.00 100 MET A C 1
ATOM 786 O O . MET A 1 100 ? 18.231 7.907 4.517 1.00 98.00 100 MET A O 1
ATOM 790 N N . ASP A 1 101 ? 17.317 9.048 6.224 1.00 97.81 101 ASP A N 1
ATOM 791 C CA . ASP A 1 101 ? 18.398 10.031 6.335 1.00 97.81 101 ASP A CA 1
ATOM 792 C C . ASP A 1 101 ? 19.736 9.348 6.663 1.00 97.81 101 ASP A C 1
ATOM 794 O O . ASP A 1 101 ? 20.768 9.653 6.062 1.00 97.81 101 ASP A O 1
ATOM 798 N N . ALA A 1 102 ? 19.724 8.351 7.557 1.00 98.25 102 ALA A N 1
ATOM 799 C CA . ALA A 1 102 ? 20.902 7.537 7.865 1.00 98.25 102 ALA A CA 1
ATOM 800 C C . ALA A 1 102 ? 21.401 6.718 6.657 1.00 98.25 102 ALA A C 1
ATOM 802 O O . ALA A 1 102 ? 22.594 6.419 6.568 1.00 98.25 102 ALA A O 1
ATOM 803 N N . ALA A 1 103 ? 20.511 6.382 5.719 1.00 97.88 103 ALA A N 1
ATOM 804 C CA . ALA A 1 103 ? 20.842 5.739 4.448 1.00 97.88 103 ALA A CA 1
ATOM 805 C C . ALA A 1 103 ? 21.257 6.737 3.344 1.00 97.88 103 ALA A C 1
ATOM 807 O O . ALA A 1 103 ? 21.554 6.315 2.226 1.00 97.88 103 ALA A O 1
ATOM 808 N N . GLY A 1 104 ? 21.300 8.044 3.636 1.00 97.94 104 GLY A N 1
ATOM 809 C CA . GLY A 1 104 ? 21.621 9.095 2.667 1.00 97.94 104 GLY A CA 1
ATOM 810 C C . GLY A 1 104 ? 20.490 9.398 1.678 1.00 97.94 104 GLY A C 1
ATOM 811 O O . GLY A 1 104 ? 20.751 9.947 0.608 1.00 97.94 104 GLY A O 1
ATOM 812 N N 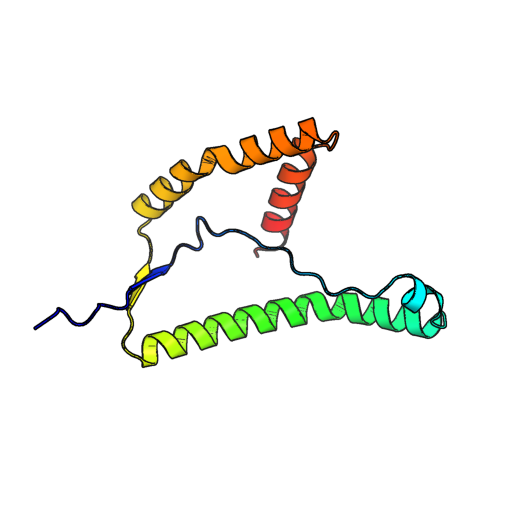. LEU A 1 105 ? 19.255 9.018 2.012 1.00 97.88 105 LEU A N 1
ATOM 813 C CA . LEU A 1 105 ? 18.043 9.280 1.236 1.00 97.88 105 LEU A CA 1
ATOM 814 C C . LEU A 1 105 ? 17.264 10.461 1.848 1.00 97.88 105 LEU A C 1
ATOM 816 O O . LEU A 1 105 ? 17.382 10.693 3.047 1.00 97.88 105 LEU A O 1
ATOM 820 N N . PRO A 1 106 ? 16.453 11.199 1.067 1.00 97.44 106 PRO A N 1
ATOM 821 C CA . PRO A 1 106 ? 15.712 12.357 1.569 1.00 97.44 106 PRO A CA 1
ATOM 822 C C . PRO A 1 106 ? 14.433 11.922 2.310 1.00 97.44 106 PRO A C 1
ATOM 824 O O . PRO A 1 106 ? 13.342 11.919 1.736 1.00 97.44 106 PRO A O 1
ATOM 827 N N . GLY A 1 107 ? 14.548 11.520 3.581 1.00 97.25 107 GLY A N 1
ATOM 828 C CA . GLY A 1 107 ? 13.452 10.896 4.332 1.00 97.25 107 GLY A CA 1
ATOM 829 C C . GLY A 1 107 ? 12.183 11.748 4.422 1.00 97.25 107 GLY A C 1
ATOM 830 O O . GLY A 1 107 ? 11.085 11.256 4.148 1.00 97.25 107 GLY A O 1
ATOM 831 N N . GLU A 1 108 ? 12.335 13.032 4.751 1.00 97.25 108 GLU A N 1
ATOM 832 C CA . GLU A 1 108 ? 11.217 13.981 4.881 1.00 97.25 108 GLU A CA 1
ATOM 833 C C . GLU A 1 108 ? 10.457 14.167 3.557 1.00 97.25 108 GLU A C 1
ATOM 835 O O . GLU A 1 108 ? 9.222 14.194 3.532 1.00 97.25 108 GLU A O 1
ATOM 840 N N . GLU A 1 109 ? 11.188 14.254 2.441 1.00 97.50 109 GLU A N 1
ATOM 841 C CA . GLU A 1 109 ? 10.600 14.415 1.108 1.00 97.50 109 GLU A CA 1
ATOM 842 C C . GLU A 1 109 ? 9.803 13.168 0.713 1.00 97.50 109 GLU A C 1
ATOM 844 O O . GLU A 1 109 ? 8.670 13.289 0.249 1.00 97.50 109 GLU A O 1
ATOM 849 N N . LEU A 1 110 ? 10.343 11.969 0.969 1.00 94.69 110 LEU A N 1
ATOM 850 C CA . LEU A 1 110 ? 9.668 10.700 0.675 1.00 94.69 110 LEU A CA 1
ATOM 851 C C . LEU A 1 110 ? 8.347 10.557 1.444 1.00 94.69 110 LEU A C 1
ATOM 853 O O . LEU A 1 110 ? 7.329 10.180 0.860 1.00 94.69 110 LEU A O 1
ATOM 857 N N . VAL A 1 111 ? 8.340 10.866 2.745 1.00 93.94 111 VAL A N 1
ATOM 858 C CA . VAL A 1 111 ? 7.120 10.788 3.569 1.00 93.94 111 VAL A CA 1
ATOM 859 C C . VAL A 1 111 ? 6.100 11.847 3.155 1.00 93.94 111 VAL A C 1
ATOM 861 O O . VAL A 1 111 ? 4.901 11.557 3.104 1.00 93.94 111 VAL A O 1
ATOM 864 N N . THR A 1 112 ? 6.554 13.063 2.848 1.00 95.50 112 THR A N 1
ATOM 865 C CA . THR A 1 112 ? 5.680 14.150 2.386 1.00 95.50 112 THR A CA 1
ATOM 866 C C . THR A 1 112 ? 5.017 13.798 1.059 1.00 95.50 112 THR A C 1
ATOM 868 O O . THR A 1 112 ? 3.799 13.935 0.925 1.00 95.50 112 THR A O 1
ATOM 871 N N . GLU A 1 113 ? 5.791 13.285 0.103 1.00 94.62 113 GLU A N 1
ATOM 872 C CA . GLU A 1 113 ? 5.280 12.899 -1.210 1.00 94.62 113 GLU A CA 1
ATOM 873 C C . GLU A 1 113 ? 4.295 11.733 -1.106 1.00 94.62 113 GLU A C 1
ATOM 875 O O . GLU A 1 113 ? 3.202 11.801 -1.665 1.00 94.62 113 GLU A O 1
ATOM 880 N N . ALA A 1 114 ? 4.605 10.705 -0.309 1.00 91.62 114 ALA A N 1
ATOM 881 C CA . ALA A 1 114 ? 3.686 9.592 -0.083 1.00 91.62 114 ALA A CA 1
ATOM 882 C C . ALA A 1 114 ? 2.331 10.068 0.475 1.00 91.62 114 ALA A C 1
ATOM 884 O O . ALA A 1 114 ? 1.280 9.696 -0.048 1.00 91.62 114 ALA A O 1
ATOM 885 N N . LYS A 1 115 ? 2.333 10.949 1.487 1.00 90.12 115 LYS A N 1
ATOM 886 C CA . LYS A 1 115 ? 1.098 11.535 2.044 1.00 90.12 115 LYS A CA 1
ATOM 887 C C . LYS A 1 115 ? 0.333 12.369 1.012 1.00 90.12 115 LYS A C 1
ATOM 889 O O . LYS A 1 115 ? -0.895 12.307 0.967 1.00 90.12 115 LYS A O 1
ATOM 894 N N . SER A 1 116 ? 1.047 13.135 0.187 1.00 93.50 116 SER A N 1
ATOM 895 C CA . SER A 1 116 ? 0.468 13.942 -0.893 1.00 93.50 116 SER A CA 1
ATOM 896 C C . SER A 1 116 ? -0.239 13.067 -1.933 1.00 93.50 116 SER A C 1
ATOM 898 O O . SER A 1 116 ? -1.402 13.308 -2.261 1.00 93.50 116 SER A O 1
ATOM 900 N N . LEU A 1 117 ? 0.422 12.001 -2.394 1.00 91.12 117 LEU A N 1
ATOM 901 C CA . LEU A 1 117 ? -0.127 11.065 -3.375 1.00 91.12 117 LEU A CA 1
ATOM 902 C C . LEU A 1 117 ? -1.336 10.306 -2.822 1.00 91.12 117 LEU A C 1
ATOM 904 O O . LEU A 1 117 ? -2.357 10.232 -3.501 1.00 91.12 117 LEU A O 1
ATOM 908 N N . VAL A 1 118 ? -1.269 9.817 -1.578 1.00 87.50 118 VAL A N 1
ATOM 909 C CA . VAL A 1 118 ? -2.425 9.187 -0.918 1.00 87.50 118 VAL A CA 1
ATOM 910 C C . VAL A 1 118 ? -3.604 10.159 -0.876 1.00 87.50 118 VAL A C 1
ATOM 912 O O . VAL A 1 118 ? -4.692 9.809 -1.319 1.00 87.50 118 VAL A O 1
ATOM 915 N N . SER A 1 119 ? -3.394 11.404 -0.438 1.00 88.88 119 SER A N 1
ATOM 916 C CA . SER A 1 119 ? -4.451 12.427 -0.404 1.00 88.88 119 SER A CA 1
ATOM 917 C C . SER A 1 119 ? -5.051 12.710 -1.788 1.00 88.88 119 SER A C 1
ATOM 919 O O . SER A 1 119 ? -6.263 12.867 -1.927 1.00 88.88 119 SER A O 1
ATOM 921 N N . LYS A 1 120 ? -4.214 12.731 -2.832 1.00 89.62 120 LYS A N 1
ATOM 922 C CA . LYS A 1 120 ? -4.637 12.973 -4.216 1.00 89.62 120 LYS A CA 1
ATOM 923 C C . LYS A 1 120 ? -5.517 11.851 -4.778 1.00 89.62 120 LYS A C 1
ATOM 925 O O . LYS A 1 120 ? -6.428 12.155 -5.543 1.00 89.62 120 LYS A O 1
ATOM 930 N N . TYR A 1 121 ? -5.230 10.593 -4.439 1.00 85.19 121 TYR A N 1
ATOM 931 C CA . TYR A 1 121 ? -5.880 9.423 -5.044 1.00 85.19 121 TYR A CA 1
ATOM 932 C C . TYR A 1 121 ? -6.904 8.715 -4.141 1.00 85.19 121 TYR A C 1
ATOM 934 O O . TYR A 1 121 ? -7.577 7.811 -4.613 1.00 85.19 121 TYR A O 1
ATOM 942 N N . SER A 1 122 ? -7.075 9.125 -2.879 1.00 77.69 122 SER A N 1
ATOM 943 C CA . SER A 1 122 ? -8.077 8.542 -1.959 1.00 77.69 122 SER A CA 1
ATOM 944 C C . SER A 1 122 ? -9.500 9.113 -2.131 1.00 77.69 122 SER A C 1
ATOM 946 O O . SER A 1 122 ? -10.266 9.107 -1.166 1.00 77.69 122 SER A O 1
ATOM 948 N N . GLN A 1 123 ? -9.839 9.676 -3.300 1.00 51.88 123 GLN A N 1
ATOM 949 C CA . GLN A 1 123 ? -11.171 10.245 -3.577 1.00 51.88 123 GLN A CA 1
ATOM 950 C C . GLN A 1 123 ? -12.143 9.230 -4.167 1.00 51.88 123 GLN A C 1
ATOM 952 O O . GLN A 1 123 ? -11.719 8.470 -5.061 1.00 51.88 123 GLN A O 1
#

InterPro domains:
  IPR018389 TRAP transporter solute receptor DctP [PF03480] (15-93)
  IPR038404 TRAP transporter solute receptor DctP superfamily [G3DSA:3.40.190.170] (5-123)

Secondary structure (DSSP, 8-state):
-PPP---EEEE-GGGPPP--------HHHHHTS-HHHHHHHHHHHHHHHHHHHHHHHHHHHHHHHHHHHTT-EEEEPPHHHHHHHHHHTTTHHHHHHHHHHHTTS-HHHHHHHHHHHHHHH--

Sequence (123 aa):
MGRPAERITTNCYQIGYTTAMWVGINLEKWDSLPKDIQDIFTEVSEEWIDVHAKVWDDADAAGREYTLSLGNEIIELSPGEASRWAEAVEALPGEYIAAMDAAGLPGEELVTEAKSLVSKYSQ

Radius of gyration: 20.69 Å; chains: 1; bounding box: 43×41×58 Å

Organism: NCBI:txid412755